Protein AF-A0A6A5V5U2-F1 (afdb_monomer)

Sequence (124 aa):
TTKITTEETFKDAARVELQAEDVSVKGRARQKVAKERFSSSLMRLKTQFTKHMEWGEIRWDLSKSGEVLQAAWRDNQVVLFASTVAEPIQVIMKLRRRSKMSQNNKGIFEKAFGNEPVRLLGIP

Radius of gyration: 22.58 Å; Cα contacts (8 Å, |Δi|>4): 133; chains: 1; bounding box: 45×41×68 Å

Foldseek 3Di:
DDDDDDPPVVVVVVVVVVVVVVVVPPPCPDPPPDPFDPDPVLVCCQPPVVLVAAAQDKDWDAGPVNQKIWIWHDDVGTDIDIDSDDPPPDWDWDKDFDDPVCVVNVVRVCVVQPPHRIDTDTDD

pLDDT: mean 70.05, std 16.77, range [31.47, 89.44]

Secondary structure (DSSP, 8-state):
----S-SSHHHHHHHHHHHHHHHHHTT-TT-----PPPPHHHHHHHHT-TTSSPTT-EEEEE-TTSS-EEEEEESSSEEEEEESS--TT--EEEEEE--GGGGGGHHHHHHHHTT-SEEEEEE-

Solvent-accessible surface area (backbone atoms only — not comparable to full-atom values): 7805 Å² total; per-residue (Å²): 141,85,90,79,90,80,73,69,71,61,56,55,55,51,53,52,55,58,52,60,59,58,61,63,65,75,73,62,86,74,70,77,71,67,87,75,72,76,54,68,67,56,51,43,37,54,73,74,38,55,87,77,54,44,55,66,42,72,48,78,48,70,40,95,84,70,64,36,46,30,36,34,36,26,59,98,52,61,44,80,49,74,40,73,74,82,69,91,80,60,60,51,77,39,83,42,68,66,53,80,75,33,72,84,46,44,70,47,47,31,74,69,37,55,92,46,64,58,41,80,41,68,39,118

Structure (mmCIF, N/CA/C/O backbone):
data_AF-A0A6A5V5U2-F1
#
_entry.id   AF-A0A6A5V5U2-F1
#
loop_
_atom_site.group_PDB
_atom_site.id
_atom_site.type_symbol
_atom_site.label_atom_id
_atom_site.label_alt_id
_atom_site.label_comp_id
_atom_site.label_asym_id
_atom_site.label_entity_id
_atom_site.label_seq_id
_atom_site.pdbx_PDB_ins_code
_atom_site.Cartn_x
_atom_site.Cartn_y
_atom_site.Cartn_z
_atom_site.occupancy
_atom_site.B_iso_or_equiv
_atom_site.auth_seq_id
_atom_site.auth_comp_id
_atom_site.auth_asym_id
_atom_site.auth_atom_id
_atom_site.pdbx_PDB_model_num
ATOM 1 N N . THR A 1 1 ? 21.752 -25.495 50.344 1.00 36.34 1 THR A N 1
ATOM 2 C CA . THR A 1 1 ? 20.692 -26.206 49.604 1.00 36.34 1 THR A CA 1
ATOM 3 C C . THR A 1 1 ? 19.431 -25.383 49.657 1.00 36.34 1 THR A C 1
ATOM 5 O O . THR A 1 1 ? 19.086 -24.879 50.715 1.00 36.34 1 THR A O 1
ATOM 8 N N .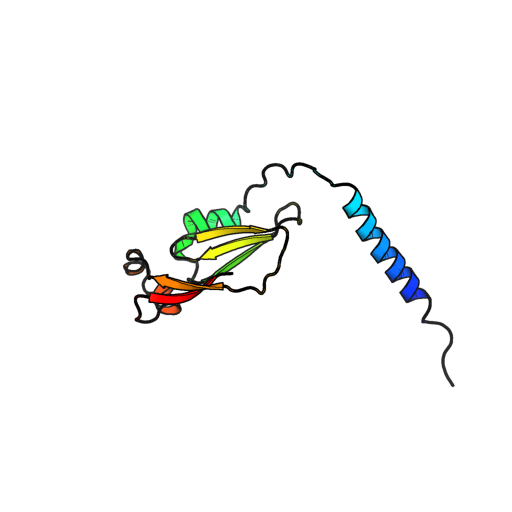 THR A 1 2 ? 18.856 -25.144 48.488 1.00 31.47 2 THR A N 1
ATOM 9 C CA . THR A 1 2 ? 17.961 -24.033 48.147 1.00 31.47 2 THR A CA 1
ATOM 10 C C . THR A 1 2 ? 16.517 -24.527 47.989 1.00 31.47 2 THR A C 1
ATOM 12 O O . THR A 1 2 ? 16.324 -25.700 47.681 1.00 31.47 2 THR A O 1
ATOM 15 N N . LYS A 1 3 ? 15.574 -23.571 48.023 1.00 36.50 3 LYS A N 1
ATOM 16 C CA . LYS A 1 3 ? 14.236 -23.534 47.386 1.00 36.50 3 LYS A CA 1
ATOM 17 C C . LYS A 1 3 ? 13.042 -23.806 48.306 1.00 36.50 3 LYS A C 1
ATOM 19 O O . LYS A 1 3 ? 12.653 -24.943 48.530 1.00 36.50 3 LYS A O 1
ATOM 24 N N . ILE A 1 4 ? 12.412 -22.712 48.735 1.00 40.62 4 ILE A N 1
ATOM 25 C CA . ILE A 1 4 ? 11.021 -22.677 49.185 1.00 40.62 4 ILE A CA 1
ATOM 26 C C . ILE A 1 4 ? 10.277 -21.692 48.269 1.00 40.62 4 ILE A C 1
ATOM 28 O O . ILE A 1 4 ? 10.749 -20.579 48.054 1.00 40.62 4 ILE A O 1
ATOM 32 N N . THR A 1 5 ? 9.143 -22.150 47.739 1.00 49.19 5 THR A N 1
ATOM 33 C CA . THR A 1 5 ? 7.943 -21.367 47.401 1.00 49.19 5 THR A CA 1
ATOM 34 C C . THR A 1 5 ? 8.109 -20.176 46.450 1.00 49.19 5 THR A C 1
ATOM 36 O O . THR A 1 5 ? 8.249 -19.033 46.876 1.00 49.19 5 THR A O 1
ATOM 39 N N . THR A 1 6 ? 8.020 -20.406 45.135 1.00 44.44 6 THR A N 1
ATOM 40 C CA . THR A 1 6 ? 7.780 -19.312 44.160 1.00 44.44 6 THR A CA 1
ATOM 41 C C . THR A 1 6 ? 6.961 -19.734 42.926 1.00 44.44 6 THR A C 1
ATOM 43 O O . THR A 1 6 ? 6.799 -18.943 42.005 1.00 44.44 6 THR A O 1
ATOM 46 N N . GLU A 1 7 ? 6.412 -20.955 42.869 1.00 45.62 7 GLU A N 1
ATOM 47 C CA . GLU A 1 7 ? 5.751 -21.452 41.642 1.00 45.62 7 GLU A CA 1
ATOM 48 C C . GLU A 1 7 ? 4.215 -21.372 41.630 1.00 45.62 7 GLU A C 1
ATOM 50 O O . GLU A 1 7 ? 3.627 -21.445 40.552 1.00 45.62 7 GLU A O 1
ATOM 55 N N . GLU A 1 8 ? 3.536 -21.181 42.767 1.00 45.53 8 GLU A N 1
ATOM 56 C CA . GLU A 1 8 ? 2.060 -21.186 42.777 1.00 45.53 8 GLU A CA 1
ATOM 57 C C . GLU A 1 8 ? 1.436 -19.838 42.382 1.00 45.53 8 GLU A C 1
ATOM 59 O O . GLU A 1 8 ? 0.403 -19.810 41.717 1.00 45.53 8 GLU A O 1
ATOM 64 N N . THR A 1 9 ? 2.101 -18.713 42.656 1.00 44.50 9 THR A N 1
ATOM 65 C CA . THR A 1 9 ? 1.531 -17.376 42.406 1.00 44.50 9 THR A CA 1
ATOM 66 C C . THR A 1 9 ? 1.383 -17.039 40.915 1.00 44.50 9 THR A C 1
ATOM 68 O O . THR A 1 9 ? 0.497 -16.275 40.536 1.00 44.50 9 THR A O 1
ATOM 71 N N . PHE A 1 10 ? 2.212 -17.620 40.040 1.00 41.38 10 PHE A N 1
ATOM 72 C CA . PHE A 1 10 ? 2.181 -17.314 38.602 1.00 41.38 10 PHE A CA 1
ATOM 73 C C . PHE A 1 10 ? 1.061 -18.033 37.840 1.00 41.38 10 PHE A C 1
ATOM 75 O O . PHE A 1 10 ? 0.605 -17.530 36.814 1.00 41.38 10 PHE A O 1
ATOM 82 N N . LYS A 1 11 ? 0.589 -19.189 38.325 1.00 48.41 11 LYS A N 1
ATOM 83 C CA . LYS A 1 11 ? -0.488 -19.932 37.650 1.00 48.41 11 LYS A CA 1
ATOM 84 C C . LYS A 1 11 ? -1.858 -19.311 37.901 1.00 48.41 11 LYS A C 1
ATOM 86 O O . LYS A 1 11 ? -2.676 -19.276 36.984 1.00 48.41 11 LYS A O 1
ATOM 91 N N . ASP A 1 12 ? -2.080 -18.767 39.092 1.00 46.22 12 ASP A N 1
ATOM 92 C CA . ASP A 1 12 ? -3.355 -18.133 39.428 1.00 46.22 12 ASP A CA 1
ATOM 93 C C . ASP A 1 12 ? -3.505 -16.749 38.789 1.00 46.22 12 ASP A C 1
ATOM 95 O O . ASP A 1 12 ? -4.582 -16.434 38.286 1.00 46.22 12 ASP A O 1
ATOM 99 N N . ALA A 1 13 ? -2.426 -15.963 38.681 1.00 46.50 13 ALA A N 1
ATOM 100 C CA . ALA A 1 13 ? -2.455 -14.688 37.957 1.00 46.50 13 ALA A CA 1
ATOM 101 C C . ALA A 1 13 ? -2.768 -14.880 36.459 1.00 46.50 13 ALA A C 1
ATOM 103 O O . ALA A 1 13 ? -3.627 -14.191 35.912 1.00 46.50 13 ALA A O 1
ATOM 104 N N . ALA A 1 14 ? -2.155 -15.884 35.819 1.00 46.69 14 ALA A N 1
ATOM 105 C CA . ALA A 1 14 ? -2.424 -16.210 34.418 1.00 46.69 14 ALA A CA 1
ATOM 106 C C . ALA A 1 14 ? -3.852 -16.740 34.197 1.00 46.69 14 ALA A C 1
ATOM 108 O O . ALA A 1 14 ? -4.466 -16.471 33.164 1.00 46.69 14 ALA A O 1
ATOM 109 N N . ARG A 1 15 ? -4.417 -17.470 35.170 1.00 38.81 15 ARG A N 1
ATOM 110 C CA . ARG A 1 15 ? -5.803 -17.955 35.098 1.00 38.81 15 ARG A CA 1
ATOM 111 C C . ARG A 1 15 ? -6.822 -16.825 35.268 1.00 38.81 15 ARG A C 1
ATOM 113 O O . ARG A 1 15 ? -7.876 -16.882 34.638 1.00 38.81 15 ARG A O 1
ATOM 120 N N . VAL A 1 16 ? -6.511 -15.810 36.075 1.00 50.44 16 VAL A N 1
ATOM 121 C CA . VAL A 1 16 ? -7.360 -14.621 36.255 1.00 50.44 16 VAL A CA 1
ATOM 122 C C . VAL A 1 16 ? -7.306 -13.701 35.029 1.00 50.44 16 VAL A C 1
ATOM 124 O O . VAL A 1 16 ? -8.360 -13.248 34.588 1.00 50.44 16 VAL A O 1
ATOM 127 N N . GLU A 1 17 ? -6.136 -13.487 34.415 1.00 45.25 17 GLU A N 1
ATOM 128 C CA . GLU A 1 17 ? -6.037 -12.691 33.177 1.00 45.25 17 GLU A CA 1
ATOM 129 C C . GLU A 1 17 ? -6.714 -13.375 31.980 1.00 45.25 17 GLU A C 1
ATOM 131 O O . GLU A 1 17 ? -7.452 -12.723 31.242 1.00 45.25 17 GLU A O 1
ATOM 136 N N . LEU A 1 18 ? -6.569 -14.698 31.830 1.00 46.03 18 LEU A N 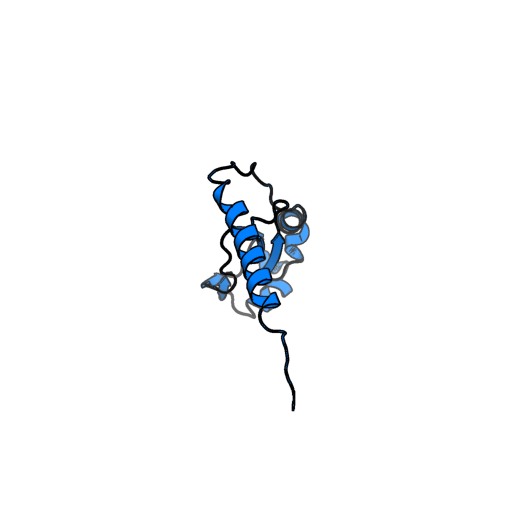1
ATOM 137 C CA . LEU A 1 18 ? -7.249 -15.439 30.760 1.00 46.03 18 LEU A CA 1
ATOM 138 C C . LEU A 1 18 ? -8.778 -15.450 30.919 1.00 46.03 18 LEU A C 1
ATOM 140 O O . LEU A 1 18 ? -9.492 -15.466 29.922 1.00 46.03 18 LEU A O 1
ATOM 144 N N . GLN A 1 19 ? -9.308 -15.407 32.147 1.00 40.47 19 GLN A N 1
ATOM 145 C CA . GLN A 1 19 ? -10.759 -15.334 32.365 1.00 40.47 19 GLN A CA 1
ATOM 146 C C . GLN A 1 19 ? -11.330 -13.913 32.251 1.00 40.47 19 GLN A C 1
ATOM 148 O O . GLN A 1 19 ? -12.518 -13.774 31.958 1.00 40.47 19 GLN A O 1
ATOM 153 N N . ALA A 1 20 ? -10.527 -12.862 32.437 1.00 45.91 20 ALA A N 1
ATOM 154 C CA . ALA A 1 20 ? -10.983 -11.481 32.272 1.00 45.91 20 ALA A CA 1
ATOM 155 C C . ALA A 1 20 ? -11.175 -11.092 30.791 1.00 45.91 20 ALA A C 1
ATOM 157 O O . ALA A 1 20 ? -12.135 -10.393 30.461 1.00 45.91 20 ALA A O 1
ATOM 158 N N . GLU A 1 21 ? -10.324 -11.593 29.891 1.00 47.53 21 GLU A N 1
ATOM 159 C CA . GLU A 1 21 ? -10.439 -11.370 28.439 1.00 47.53 21 GLU A CA 1
ATOM 160 C C . GLU A 1 21 ? -11.629 -12.139 27.824 1.00 47.53 21 GLU A C 1
ATOM 162 O O . GLU A 1 21 ? -12.384 -11.589 27.019 1.00 47.53 21 GLU A O 1
ATOM 167 N N . ASP A 1 22 ? -11.880 -13.379 28.262 1.00 38.53 22 ASP A N 1
ATOM 168 C CA . ASP A 1 22 ? -12.908 -14.256 27.672 1.00 38.53 22 ASP A CA 1
ATOM 169 C C . ASP A 1 22 ? -14.360 -13.854 28.015 1.00 38.53 22 ASP A C 1
ATOM 171 O O . ASP A 1 22 ? -15.307 -14.170 27.284 1.00 38.53 22 ASP A O 1
ATOM 175 N N . VAL A 1 23 ? -14.578 -13.128 29.119 1.00 40.53 23 VAL A N 1
ATOM 176 C CA . VAL A 1 23 ? -15.922 -12.647 29.502 1.00 40.53 23 VAL A CA 1
ATOM 177 C C . VAL A 1 23 ? -16.315 -11.391 28.715 1.00 40.53 23 VAL A C 1
ATOM 179 O O . VAL A 1 23 ? -17.503 -11.173 28.467 1.00 40.53 23 VAL A O 1
ATOM 182 N N . SER A 1 24 ? -15.346 -10.606 28.231 1.00 47.19 24 SER A N 1
ATOM 183 C CA . SER A 1 24 ? -15.613 -9.415 27.409 1.00 47.19 24 SER A CA 1
ATOM 184 C C . SER A 1 24 ? -16.177 -9.773 26.025 1.00 47.19 24 SER A C 1
ATOM 186 O O . SER A 1 24 ? -17.043 -9.078 25.485 1.00 47.19 24 SER A O 1
ATOM 188 N N . VAL A 1 25 ? -15.757 -10.912 25.463 1.00 45.69 25 VAL A N 1
ATOM 189 C CA . VAL A 1 25 ? -16.094 -11.302 24.083 1.00 45.69 25 VAL A CA 1
ATOM 190 C C . VAL A 1 25 ? -17.492 -11.930 23.969 1.00 45.69 25 VAL A C 1
ATOM 192 O O . VAL A 1 25 ? -18.134 -11.843 22.920 1.00 45.69 25 VAL A O 1
ATOM 195 N N . LYS A 1 26 ? -18.041 -12.502 25.050 1.00 41.97 26 LYS A N 1
ATOM 196 C CA . LYS A 1 26 ? -19.329 -13.228 25.008 1.00 41.97 26 LYS A CA 1
ATOM 197 C C . LYS A 1 26 ? -20.582 -12.346 24.916 1.00 41.97 26 LYS A C 1
ATOM 199 O O . LYS A 1 26 ? -21.666 -12.873 24.679 1.00 41.97 26 LYS A O 1
ATOM 204 N N . GLY A 1 27 ? -20.458 -11.023 25.050 1.00 42.81 27 GLY A N 1
ATOM 205 C CA . GLY A 1 27 ? -21.600 -10.096 25.083 1.00 42.81 27 GLY A CA 1
ATOM 206 C C . GLY A 1 27 ? -21.840 -9.246 23.829 1.00 42.81 27 GLY A C 1
ATOM 207 O O . GLY A 1 27 ? -22.857 -8.559 23.765 1.00 42.81 27 GLY A O 1
ATOM 208 N N . ARG A 1 28 ? -20.951 -9.248 22.826 1.00 52.53 28 ARG A N 1
ATOM 209 C CA . ARG A 1 28 ? -21.062 -8.343 21.657 1.00 52.53 28 ARG A CA 1
ATOM 210 C C . ARG A 1 28 ? -21.464 -9.045 20.368 1.00 52.53 28 ARG A C 1
ATOM 212 O O . ARG A 1 28 ? -21.092 -8.635 19.270 1.00 52.53 28 ARG A O 1
ATOM 219 N N . ALA A 1 29 ? -22.296 -10.075 20.477 1.00 50.44 29 ALA A N 1
ATOM 220 C CA . ALA A 1 29 ? -23.012 -10.587 19.321 1.00 50.44 29 ALA A CA 1
ATOM 221 C C . ALA A 1 29 ? -23.945 -9.482 18.780 1.00 50.44 29 ALA A C 1
ATOM 223 O O . ALA A 1 29 ? -25.076 -9.323 19.226 1.00 50.44 29 ALA A O 1
ATOM 224 N N . ARG A 1 30 ? -23.455 -8.745 17.771 1.00 56.53 30 ARG A N 1
ATOM 225 C CA . ARG A 1 30 ? -24.197 -7.812 16.901 1.00 56.53 30 ARG A CA 1
ATOM 226 C C . ARG A 1 30 ? -24.494 -6.418 17.462 1.00 56.53 30 ARG A C 1
ATOM 228 O O . ARG A 1 30 ? -25.552 -5.858 17.169 1.00 56.53 30 ARG A O 1
ATOM 235 N N . GLN A 1 31 ? -23.539 -5.773 18.132 1.00 50.72 31 GLN A N 1
ATOM 236 C CA . GLN A 1 31 ? -23.533 -4.309 18.048 1.00 50.72 31 GLN A CA 1
ATOM 237 C C . GLN A 1 31 ? -23.207 -3.945 16.597 1.00 50.72 31 GLN A C 1
ATOM 239 O O . GLN A 1 31 ? -22.131 -4.266 16.097 1.00 50.72 31 GLN A O 1
ATOM 244 N N . LYS A 1 32 ? -24.161 -3.332 15.880 1.00 49.31 32 LYS A N 1
ATOM 245 C CA . LYS A 1 32 ? -23.858 -2.665 14.609 1.00 49.31 32 LYS A CA 1
ATOM 246 C C . LYS A 1 32 ? -22.780 -1.640 14.929 1.00 49.31 32 LYS A C 1
ATOM 248 O O . LYS A 1 32 ? -23.104 -0.587 15.474 1.00 49.31 32 LYS A O 1
ATOM 253 N N . VAL A 1 33 ? -21.526 -1.958 14.612 1.00 55.69 33 VAL A N 1
ATOM 254 C CA . VAL A 1 33 ? -20.444 -0.980 14.639 1.00 55.69 33 VAL A CA 1
ATOM 255 C C . VAL A 1 33 ? -20.935 0.152 13.748 1.00 55.69 33 VAL A C 1
ATOM 257 O O . VAL A 1 33 ? -21.212 -0.055 12.560 1.00 55.69 33 VAL A O 1
ATOM 260 N N . ALA A 1 34 ? -21.215 1.307 14.359 1.00 57.59 34 ALA A N 1
ATOM 261 C CA . ALA A 1 34 ? -21.674 2.479 13.632 1.00 57.59 34 ALA A CA 1
ATOM 262 C C . ALA A 1 34 ? -20.717 2.669 12.462 1.00 57.59 34 ALA A C 1
ATOM 264 O O . ALA A 1 34 ? -19.519 2.571 12.690 1.00 57.59 34 ALA A O 1
ATOM 265 N N . LYS A 1 35 ? -21.246 2.858 11.244 1.00 62.22 35 LYS A N 1
ATOM 266 C CA . LYS A 1 35 ? -20.493 2.828 9.979 1.00 62.22 35 LYS A CA 1
ATOM 267 C C . LYS A 1 35 ? -19.174 3.590 10.132 1.00 62.22 35 LYS A C 1
ATOM 269 O O . LYS A 1 35 ? -19.148 4.816 10.002 1.00 62.22 35 LYS A O 1
ATOM 274 N N . GLU A 1 36 ? -18.115 2.864 10.487 1.00 68.12 36 GLU A N 1
ATOM 275 C CA . GLU A 1 36 ? -16.908 3.497 10.993 1.00 68.12 36 GLU A CA 1
ATOM 276 C C . GLU A 1 36 ? -16.190 4.042 9.770 1.00 68.12 36 GLU A C 1
ATOM 278 O O . GLU A 1 36 ? -15.944 3.333 8.790 1.00 68.12 36 GLU A O 1
ATOM 283 N N . ARG A 1 37 ? -15.973 5.356 9.754 1.00 78.25 37 ARG A N 1
ATOM 284 C CA . ARG A 1 37 ? -15.245 5.972 8.652 1.00 78.25 37 ARG A CA 1
ATOM 285 C C . ARG A 1 37 ? -13.788 5.538 8.758 1.00 78.25 37 ARG A C 1
ATOM 287 O O . ARG A 1 37 ? -13.252 5.444 9.860 1.00 78.25 37 ARG A O 1
ATOM 294 N N . PHE A 1 38 ? -13.156 5.329 7.605 1.00 82.38 38 PHE A N 1
ATOM 295 C CA . PHE A 1 38 ? -11.709 5.158 7.546 1.00 82.38 38 PHE A CA 1
ATOM 296 C C . PHE A 1 38 ? -11.005 6.304 8.265 1.00 82.38 38 PHE A C 1
ATOM 298 O O . PHE A 1 38 ? -11.506 7.438 8.288 1.00 82.38 38 PHE A O 1
ATOM 305 N N . SER A 1 39 ? -9.836 6.007 8.823 1.00 83.94 39 SER A N 1
ATOM 306 C CA . SER A 1 39 ? -9.040 7.008 9.505 1.00 83.94 39 SER A CA 1
ATOM 307 C C . SER A 1 39 ? -8.776 8.203 8.585 1.00 83.94 39 SER A C 1
ATOM 309 O O . SER A 1 39 ? -8.592 8.080 7.366 1.00 83.94 39 SER A O 1
ATOM 311 N N . SER A 1 40 ? -8.797 9.401 9.167 1.00 84.75 40 SER A N 1
ATOM 312 C CA . SER A 1 40 ? -8.578 10.639 8.416 1.00 84.75 40 SER A CA 1
ATOM 313 C C . SER A 1 40 ? -7.198 10.650 7.754 1.00 84.75 40 SER A C 1
ATOM 315 O O . SER A 1 40 ? -7.057 11.167 6.646 1.00 84.75 40 SER A O 1
ATOM 317 N N . SER A 1 41 ? -6.204 10.026 8.387 1.00 85.69 41 SER A N 1
ATOM 318 C CA . SER A 1 41 ? -4.853 9.835 7.859 1.00 85.69 41 SER A CA 1
ATOM 319 C C . SER A 1 41 ? -4.850 9.007 6.573 1.00 85.69 41 SER A C 1
ATOM 321 O O . SER A 1 41 ? -4.331 9.465 5.552 1.00 85.69 41 SER A O 1
ATOM 323 N N . LEU A 1 42 ? -5.499 7.836 6.572 1.00 86.00 42 LEU A N 1
ATOM 324 C CA . LEU A 1 42 ? -5.597 6.973 5.389 1.00 86.00 42 LEU A CA 1
ATOM 325 C C . LEU A 1 42 ? -6.428 7.630 4.274 1.00 86.00 42 LEU A C 1
ATOM 327 O O . LEU A 1 42 ? -6.086 7.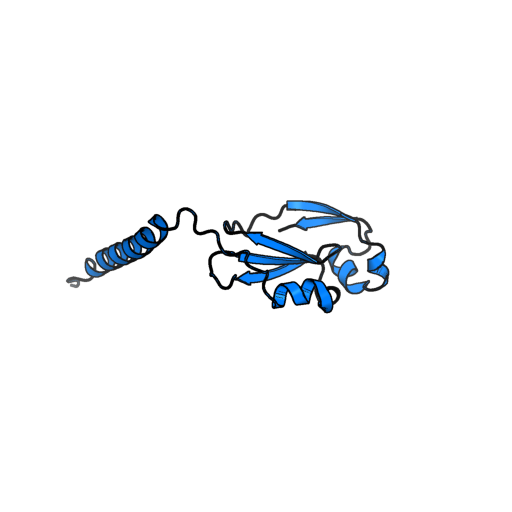561 3.091 1.00 86.00 42 LEU A O 1
ATOM 331 N N . MET A 1 43 ? -7.479 8.362 4.643 1.00 87.69 43 MET A N 1
ATOM 332 C CA . MET A 1 43 ? -8.281 9.133 3.691 1.00 87.69 43 MET A CA 1
ATOM 333 C C . MET A 1 43 ? -7.486 10.267 3.030 1.00 87.69 43 MET A C 1
ATOM 335 O O . MET A 1 43 ? -7.611 10.481 1.820 1.00 87.69 43 MET A O 1
ATOM 339 N N . ARG A 1 44 ? -6.636 10.977 3.781 1.00 87.56 44 ARG A N 1
ATOM 340 C CA . ARG A 1 44 ? -5.727 12.001 3.234 1.00 87.56 44 ARG A CA 1
ATOM 341 C C . ARG A 1 44 ? -4.697 11.396 2.285 1.00 87.56 44 ARG A C 1
ATOM 343 O O . ARG A 1 44 ? -4.415 11.999 1.250 1.00 87.56 44 ARG A O 1
ATOM 350 N N . LEU A 1 45 ? -4.190 10.197 2.579 1.00 85.31 45 LEU A N 1
ATOM 351 C CA . LEU A 1 45 ? -3.289 9.477 1.672 1.00 85.31 45 LEU A CA 1
ATOM 352 C C . LEU A 1 45 ? -3.944 9.209 0.318 1.00 85.31 45 LEU A C 1
ATOM 354 O O . LEU A 1 45 ? -3.344 9.504 -0.710 1.00 85.31 45 LEU A O 1
ATOM 358 N N . LYS A 1 46 ? -5.198 8.747 0.307 1.00 83.88 46 LYS A N 1
ATOM 359 C CA . LYS A 1 46 ? -5.938 8.483 -0.936 1.00 83.88 46 LYS A CA 1
ATOM 360 C C . LYS A 1 46 ? -6.286 9.746 -1.732 1.00 83.88 46 LYS A C 1
ATOM 362 O O . LYS A 1 46 ? -6.338 9.706 -2.960 1.00 83.88 46 LYS A O 1
ATOM 367 N N . THR A 1 47 ? -6.579 10.848 -1.048 1.00 84.38 47 THR A N 1
ATOM 368 C CA . THR A 1 47 ? -7.130 12.060 -1.680 1.00 84.38 47 THR A CA 1
ATOM 369 C C . THR A 1 47 ? -6.064 13.067 -2.092 1.00 84.38 47 THR A C 1
ATOM 371 O O . THR A 1 47 ? -6.139 13.616 -3.186 1.00 84.38 47 THR A O 1
ATOM 374 N N . GLN A 1 48 ? -5.071 13.305 -1.237 1.00 82.69 48 GLN A N 1
ATOM 375 C CA . GLN A 1 48 ? -4.119 14.410 -1.385 1.00 82.69 48 GLN A CA 1
ATOM 376 C C . GLN A 1 48 ? -2.687 13.913 -1.584 1.00 82.69 48 GLN A C 1
ATOM 378 O O . GLN A 1 48 ? -1.945 14.480 -2.382 1.00 82.69 48 GLN A O 1
ATOM 383 N N . PHE A 1 49 ? -2.304 12.824 -0.910 1.00 79.19 49 PHE A N 1
ATOM 384 C CA . PHE A 1 49 ? -0.909 12.375 -0.856 1.00 79.19 49 PHE A CA 1
ATOM 385 C C . PHE A 1 49 ? -0.617 11.109 -1.670 1.00 79.19 49 PHE A C 1
ATOM 387 O O . PHE A 1 49 ? 0.414 10.472 -1.481 1.00 79.19 49 PHE A O 1
ATOM 394 N N . THR A 1 50 ? -1.458 10.785 -2.654 1.00 75.88 50 THR A N 1
ATOM 395 C CA . THR A 1 50 ? -1.285 9.625 -3.550 1.00 75.88 50 THR A CA 1
ATOM 396 C C . THR A 1 50 ? 0.070 9.605 -4.275 1.00 75.88 50 THR A C 1
ATOM 398 O O . THR A 1 50 ? 0.563 8.543 -4.655 1.00 75.88 50 THR A O 1
ATOM 401 N N . LYS A 1 51 ? 0.689 10.775 -4.484 1.00 76.81 51 LYS A N 1
ATOM 402 C CA . LYS A 1 51 ? 2.019 10.910 -5.102 1.00 76.81 51 LYS A CA 1
ATOM 403 C C . LYS A 1 51 ? 3.183 10.675 -4.132 1.00 76.81 51 LYS A C 1
ATOM 405 O O . LYS A 1 51 ? 4.301 10.534 -4.595 1.00 76.81 51 LYS A O 1
ATOM 410 N N . HIS A 1 52 ? 2.939 10.649 -2.824 1.00 77.88 52 HIS A N 1
ATOM 411 C CA . HIS A 1 52 ? 3.978 10.468 -1.802 1.00 77.88 52 HIS A CA 1
ATOM 412 C C . HIS A 1 52 ? 4.087 9.029 -1.300 1.00 77.88 52 HIS A C 1
ATOM 414 O O . HIS A 1 52 ? 4.910 8.753 -0.437 1.00 77.88 52 HIS A O 1
ATOM 420 N N . MET A 1 53 ? 3.241 8.137 -1.813 1.00 81.69 53 MET A N 1
ATOM 421 C CA . MET A 1 53 ? 3.237 6.730 -1.447 1.00 81.69 53 MET A CA 1
ATOM 422 C C . MET A 1 53 ? 3.893 5.922 -2.562 1.00 81.69 53 MET A C 1
ATOM 424 O O . MET A 1 53 ? 3.491 6.038 -3.731 1.00 81.69 53 MET A O 1
ATOM 428 N N . GLU A 1 54 ? 4.904 5.135 -2.206 1.00 82.19 54 GLU A N 1
ATOM 429 C CA . GLU A 1 54 ? 5.597 4.269 -3.151 1.00 82.19 54 GLU A CA 1
ATOM 430 C C . GLU A 1 54 ? 4.712 3.101 -3.573 1.00 82.19 54 GLU A C 1
ATOM 432 O O . GLU A 1 54 ? 3.838 2.667 -2.828 1.00 82.19 54 GLU A O 1
ATOM 437 N N . TRP A 1 55 ? 4.918 2.574 -4.781 1.00 82.50 55 TRP A N 1
ATOM 438 C CA . TRP A 1 55 ? 4.189 1.384 -5.207 1.00 82.50 55 TRP A CA 1
ATOM 439 C C . TRP A 1 55 ? 4.471 0.209 -4.267 1.00 82.50 55 TRP A C 1
ATOM 441 O O . TRP A 1 55 ? 5.627 -0.090 -3.978 1.00 82.50 55 TRP A O 1
ATOM 451 N N . GLY A 1 56 ? 3.421 -0.497 -3.850 1.00 79.56 56 GLY A N 1
ATOM 452 C CA . GLY A 1 56 ? 3.544 -1.622 -2.928 1.00 79.56 56 GLY A CA 1
ATOM 453 C C . GLY A 1 56 ? 3.700 -1.208 -1.466 1.00 79.56 56 GLY A C 1
ATOM 454 O O . GLY A 1 56 ? 3.626 -2.075 -0.604 1.00 79.56 56 GLY A O 1
ATOM 455 N N . GLU A 1 57 ? 3.865 0.086 -1.166 1.00 85.00 57 GLU A N 1
ATOM 456 C CA . GLU A 1 57 ? 3.873 0.577 0.209 1.00 85.00 57 GLU A CA 1
ATOM 457 C C . GLU A 1 57 ? 2.500 0.337 0.841 1.00 85.00 57 GLU A C 1
ATOM 459 O O . GLU A 1 57 ? 1.455 0.506 0.198 1.00 85.00 57 GLU A O 1
ATOM 464 N N . ILE A 1 58 ? 2.519 -0.062 2.110 1.00 86.38 58 ILE A N 1
ATOM 465 C CA . ILE A 1 58 ? 1.332 -0.298 2.921 1.00 86.38 58 ILE A CA 1
ATOM 466 C C . ILE A 1 58 ? 1.471 0.552 4.170 1.00 86.38 58 ILE A C 1
ATOM 468 O O . ILE A 1 58 ? 2.500 0.515 4.845 1.00 86.38 58 ILE A O 1
ATOM 472 N N . ARG A 1 59 ? 0.431 1.316 4.485 1.00 86.88 59 ARG A N 1
ATOM 473 C CA . ARG A 1 59 ? 0.329 2.041 5.746 1.00 86.88 59 ARG A CA 1
ATOM 474 C C . ARG A 1 59 ? -0.840 1.515 6.534 1.00 86.88 59 ARG A C 1
ATOM 476 O O . ARG A 1 59 ? -1.958 1.494 6.029 1.00 86.88 59 ARG A O 1
ATOM 483 N N . TRP A 1 60 ? -0.553 1.123 7.760 1.00 86.12 60 TRP A N 1
ATOM 484 C CA . TRP A 1 60 ? -1.531 0.601 8.692 1.00 86.12 60 TRP A CA 1
ATOM 485 C C . TRP A 1 60 ? -2.023 1.710 9.610 1.00 86.12 60 TRP A C 1
ATOM 487 O O . TRP A 1 60 ? -1.283 2.636 9.940 1.00 86.12 60 TRP A O 1
ATOM 497 N N . ASP A 1 61 ? -3.279 1.604 10.008 1.00 88.00 61 ASP A N 1
ATOM 498 C CA . ASP A 1 61 ? -3.878 2.407 11.059 1.00 88.00 61 ASP A CA 1
ATOM 499 C C . ASP A 1 61 ? -4.897 1.547 11.803 1.00 88.00 61 ASP A C 1
ATOM 501 O O . A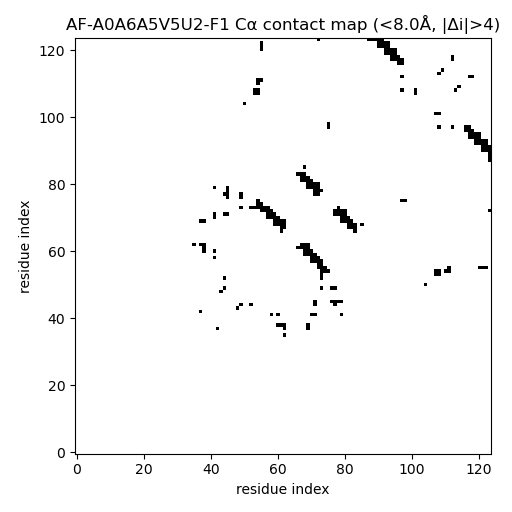SP A 1 61 ? -5.520 0.657 11.217 1.00 88.00 61 ASP A O 1
ATOM 505 N N . LEU A 1 62 ? -5.076 1.801 13.090 1.00 86.50 62 LEU A N 1
ATOM 506 C CA . LEU A 1 62 ? -6.084 1.104 13.874 1.00 86.50 62 LEU A CA 1
ATOM 507 C C . LEU A 1 62 ? -7.337 1.976 13.948 1.00 86.50 62 LEU A C 1
ATOM 509 O O . LEU A 1 62 ? -7.271 3.194 14.123 1.00 86.50 62 LEU A O 1
ATOM 513 N N . SER A 1 63 ? -8.500 1.353 13.784 1.00 83.19 63 SER A N 1
ATOM 514 C CA . SER A 1 63 ? -9.784 2.016 14.027 1.00 83.19 63 SER A CA 1
ATOM 515 C C . SER A 1 63 ? -9.858 2.611 15.434 1.00 83.19 63 SER A C 1
ATOM 517 O O . SER A 1 63 ? -9.173 2.166 16.355 1.00 83.19 63 SER A O 1
ATOM 519 N N . LYS A 1 64 ? -10.732 3.606 15.628 1.00 80.06 64 LYS A N 1
ATOM 520 C CA . LYS A 1 64 ? -10.905 4.231 16.950 1.00 80.06 64 LYS A CA 1
ATOM 521 C C . LYS A 1 64 ? -11.451 3.239 17.971 1.00 80.06 64 LYS A C 1
ATOM 523 O O . LYS A 1 64 ? -11.199 3.392 19.160 1.00 80.06 64 LYS A O 1
ATOM 528 N N . SER A 1 65 ? -12.213 2.260 17.491 1.00 77.44 65 SER A N 1
ATOM 529 C CA . SER A 1 65 ? -12.731 1.143 18.273 1.00 77.44 65 SER A CA 1
ATOM 530 C C . SER A 1 65 ? -11.650 0.138 18.686 1.00 77.44 65 SER A C 1
ATOM 532 O O . SER A 1 65 ? -11.872 -0.613 19.628 1.00 77.44 65 SER A O 1
ATOM 534 N N . GLY A 1 66 ? -10.491 0.115 18.019 1.00 78.00 66 GLY A N 1
ATOM 535 C CA . GLY A 1 66 ? -9.438 -0.876 18.259 1.00 78.00 66 GLY A CA 1
ATOM 536 C C . GLY A 1 66 ? -9.735 -2.264 17.678 1.00 78.00 66 GLY A C 1
ATOM 537 O O . GLY A 1 66 ? -8.869 -3.130 17.712 1.00 78.00 66 GLY A O 1
ATOM 538 N N . GLU A 1 67 ? -10.930 -2.477 17.121 1.00 80.12 67 GLU A N 1
ATOM 539 C CA . GLU A 1 67 ? -11.416 -3.788 16.663 1.00 80.12 67 GLU A CA 1
ATOM 540 C C . GLU A 1 67 ? -11.089 -4.056 15.181 1.00 80.12 67 GLU A C 1
ATOM 542 O O . GLU A 1 67 ? -11.012 -5.201 14.741 1.00 80.12 67 GLU A O 1
ATOM 547 N N . VAL A 1 68 ? -10.904 -2.996 14.389 1.00 82.44 68 VAL A N 1
ATOM 548 C CA . VAL A 1 68 ? -10.658 -3.072 12.941 1.00 82.44 68 VAL A CA 1
ATOM 549 C C . VAL A 1 68 ? -9.266 -2.548 12.608 1.00 82.44 68 VAL A C 1
ATOM 551 O O . VAL A 1 68 ? -8.962 -1.377 12.867 1.00 82.44 68 VAL A O 1
ATOM 554 N N . LEU A 1 69 ? -8.454 -3.381 11.958 1.00 86.12 69 LEU A N 1
ATOM 555 C CA . LEU A 1 69 ? -7.200 -2.981 11.332 1.00 86.12 69 LEU A CA 1
ATOM 556 C C . LEU A 1 69 ? -7.496 -2.379 9.956 1.00 86.12 69 LEU A C 1
ATOM 558 O O . LEU A 1 69 ? -8.145 -3.000 9.113 1.00 86.12 69 LEU A O 1
ATOM 562 N N . GLN A 1 70 ? -7.029 -1.158 9.725 1.00 89.19 70 GLN A N 1
ATOM 563 C CA . GLN A 1 70 ? -7.202 -0.436 8.471 1.00 89.19 70 GLN A CA 1
ATOM 564 C C . GLN A 1 70 ? -5.858 -0.304 7.758 1.00 89.19 70 GLN A C 1
ATOM 566 O O . GLN A 1 70 ? -4.819 -0.112 8.384 1.00 89.19 70 GLN A O 1
ATOM 571 N N . ALA A 1 71 ? -5.873 -0.386 6.433 1.00 88.38 71 ALA A N 1
ATOM 572 C CA . ALA A 1 71 ? -4.682 -0.292 5.608 1.00 88.38 71 ALA A CA 1
ATOM 573 C C . ALA A 1 71 ? -4.930 0.604 4.400 1.00 88.38 71 ALA A C 1
ATOM 575 O O . ALA A 1 71 ? -5.988 0.543 3.773 1.00 88.38 71 ALA A O 1
ATOM 576 N N . ALA A 1 72 ? -3.931 1.392 4.030 1.00 89.44 72 ALA A N 1
ATOM 577 C CA . ALA A 1 72 ? -3.821 1.998 2.715 1.00 89.44 72 ALA A CA 1
ATOM 578 C C . ALA A 1 72 ? -2.692 1.302 1.968 1.00 89.44 72 ALA A C 1
ATOM 580 O O . ALA A 1 72 ? -1.574 1.244 2.470 1.00 89.44 72 ALA A O 1
ATOM 581 N N . TRP A 1 73 ? -2.972 0.811 0.766 1.00 87.88 73 TRP A N 1
ATOM 582 C CA . TRP A 1 73 ? -1.991 0.175 -0.105 1.00 87.88 73 TRP A CA 1
ATOM 583 C C . TRP A 1 73 ? -1.920 0.898 -1.444 1.00 87.88 73 TRP A C 1
ATOM 585 O O . TRP A 1 73 ? -2.943 1.280 -2.028 1.00 87.88 73 TRP A O 1
ATOM 595 N N . ARG A 1 74 ? -0.701 1.086 -1.945 1.00 85.81 74 ARG A N 1
ATOM 596 C CA . ARG A 1 74 ? -0.462 1.733 -3.230 1.00 85.81 74 ARG A CA 1
ATOM 597 C C . ARG A 1 74 ? -0.356 0.720 -4.365 1.00 85.81 74 ARG A C 1
ATOM 599 O O . ARG A 1 74 ? 0.682 0.101 -4.580 1.00 85.81 74 ARG A O 1
ATOM 606 N N . ASP A 1 75 ? -1.412 0.667 -5.159 1.00 82.88 75 ASP A N 1
ATOM 607 C CA . ASP A 1 75 ? -1.429 0.093 -6.505 1.00 82.88 75 ASP A CA 1
ATOM 608 C C . ASP A 1 75 ? -1.357 1.251 -7.528 1.00 82.88 75 ASP A C 1
ATOM 610 O O . ASP A 1 75 ? -0.904 2.364 -7.225 1.00 82.88 75 ASP A O 1
ATOM 614 N N . ASN A 1 76 ? -1.907 1.060 -8.731 1.00 79.00 76 ASN A N 1
ATOM 615 C CA . ASN A 1 76 ? -2.183 2.149 -9.678 1.00 79.00 76 ASN A CA 1
ATOM 616 C C . ASN A 1 76 ? -2.935 3.322 -9.014 1.00 79.00 76 ASN A C 1
ATOM 618 O O . ASN A 1 76 ? -2.691 4.491 -9.329 1.00 79.00 76 ASN A O 1
ATOM 622 N N . GLN A 1 77 ? -3.795 3.018 -8.043 1.00 82.56 77 GLN A N 1
ATOM 623 C CA . GLN A 1 77 ? -4.457 3.961 -7.141 1.00 82.56 77 GLN A CA 1
ATOM 624 C C . GLN A 1 77 ? -4.176 3.564 -5.685 1.00 82.56 77 GLN A C 1
ATOM 626 O O . GLN A 1 77 ? -3.725 2.453 -5.425 1.00 82.56 77 GLN A O 1
ATOM 631 N N . VAL A 1 78 ? -4.418 4.469 -4.736 1.00 85.81 78 VAL A N 1
ATOM 632 C CA . VAL A 1 78 ? -4.404 4.109 -3.310 1.00 85.81 78 VAL A CA 1
ATOM 633 C C . VAL A 1 78 ? -5.716 3.398 -2.985 1.00 85.81 78 VAL A C 1
ATOM 635 O O . VAL A 1 78 ? -6.801 3.974 -3.131 1.00 85.81 78 VAL A O 1
ATOM 638 N N . VAL A 1 79 ? -5.612 2.143 -2.562 1.00 87.00 79 VAL A N 1
ATOM 639 C CA . VAL A 1 79 ? -6.733 1.301 -2.140 1.00 87.00 79 VAL A CA 1
ATOM 640 C C . VAL A 1 79 ? -6.765 1.263 -0.617 1.00 87.00 79 VAL A C 1
ATOM 642 O O . VAL A 1 79 ? -5.716 1.217 0.019 1.00 87.00 79 VAL A O 1
ATOM 645 N N . LEU A 1 80 ? -7.965 1.326 -0.039 1.00 88.56 80 LEU A N 1
ATOM 646 C CA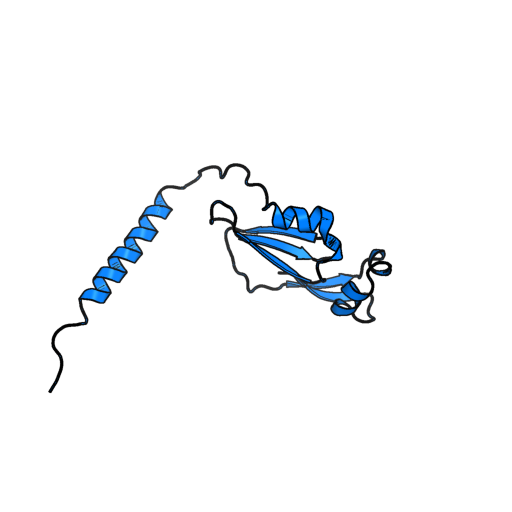 . LEU A 1 80 ? -8.173 1.237 1.404 1.00 88.56 80 LEU A CA 1
ATOM 647 C C . LEU A 1 80 ? -8.815 -0.107 1.737 1.00 88.56 80 LEU A C 1
ATOM 649 O O . LEU A 1 80 ? -9.808 -0.474 1.107 1.00 88.56 80 LEU A O 1
ATOM 653 N N . PHE A 1 81 ? -8.273 -0.792 2.735 1.00 85.69 81 PHE A N 1
ATOM 654 C CA . PHE A 1 81 ? -8.767 -2.065 3.247 1.00 85.69 81 PHE A CA 1
ATOM 655 C C . PHE A 1 81 ? -9.041 -1.947 4.737 1.00 85.69 81 PHE A C 1
ATOM 657 O O . PHE A 1 81 ? -8.358 -1.211 5.443 1.00 85.69 81 PHE A O 1
ATOM 664 N N . ALA A 1 82 ? -10.044 -2.671 5.209 1.00 86.25 82 ALA A N 1
ATOM 665 C CA . ALA A 1 82 ? -10.365 -2.790 6.618 1.00 86.25 82 ALA A CA 1
ATOM 666 C C . ALA A 1 82 ? -10.646 -4.265 6.898 1.00 86.25 82 ALA A C 1
ATOM 668 O O . ALA A 1 82 ? -11.458 -4.867 6.195 1.00 86.25 82 ALA A O 1
ATOM 669 N N . SER A 1 83 ? -9.975 -4.838 7.891 1.00 80.06 83 SER A N 1
ATOM 670 C CA . SER A 1 83 ? -10.199 -6.214 8.319 1.00 80.06 83 SER A CA 1
ATOM 671 C C . SER A 1 83 ? -10.220 -6.306 9.838 1.00 80.06 83 SER A C 1
ATOM 673 O O . SER A 1 83 ? -9.438 -5.650 10.521 1.00 80.06 83 SER A O 1
ATOM 675 N N . THR A 1 84 ? -11.122 -7.129 10.363 1.00 77.88 84 THR A N 1
ATOM 676 C CA . THR A 1 84 ? -11.156 -7.543 11.775 1.00 77.88 84 THR A CA 1
ATOM 677 C C . THR A 1 84 ? -10.356 -8.823 12.015 1.00 77.88 84 THR A C 1
ATOM 679 O O . THR A 1 84 ? -9.987 -9.114 13.145 1.00 77.88 84 THR A O 1
ATOM 682 N N . VAL A 1 85 ? -10.079 -9.593 10.956 1.00 67.38 85 VAL A N 1
ATOM 683 C CA . VAL A 1 85 ? -9.266 -10.814 10.994 1.00 67.38 85 VAL A CA 1
ATOM 684 C C . VAL A 1 85 ? -7.958 -10.506 10.279 1.00 67.38 85 VAL A C 1
ATOM 686 O O . VAL A 1 85 ? -7.940 -10.299 9.064 1.00 67.38 85 VAL A O 1
ATOM 689 N N . ALA A 1 86 ? -6.871 -10.393 11.034 1.00 60.41 86 ALA A N 1
ATOM 690 C CA . ALA A 1 86 ? -5.559 -10.103 10.477 1.00 60.41 86 ALA A CA 1
ATOM 691 C C . ALA A 1 86 ? -4.756 -11.402 10.344 1.00 60.41 86 ALA A C 1
ATOM 693 O O . ALA A 1 86 ? -4.234 -11.914 11.329 1.00 60.41 86 ALA A O 1
ATOM 694 N N . GLU A 1 87 ? -4.599 -11.891 9.113 1.00 63.78 87 GLU A N 1
ATOM 695 C CA . GLU A 1 87 ? -3.458 -12.733 8.740 1.00 63.78 87 GLU A CA 1
ATOM 696 C C . GLU A 1 87 ? -2.488 -11.882 7.903 1.00 63.78 87 GLU A C 1
ATOM 698 O O . GLU A 1 87 ? -2.490 -11.957 6.675 1.00 63.78 87 GLU A O 1
ATOM 703 N N . PRO A 1 88 ? -1.665 -11.026 8.537 1.00 60.31 88 PRO A N 1
ATOM 704 C CA . PRO A 1 88 ? -0.903 -9.975 7.852 1.00 60.31 88 PRO A CA 1
ATOM 705 C C . PRO A 1 88 ? 0.244 -10.493 6.964 1.00 60.31 88 PRO A C 1
ATOM 707 O O . PRO A 1 88 ? 1.015 -9.702 6.428 1.00 60.31 88 PRO A O 1
ATOM 710 N N . ILE A 1 89 ? 0.401 -11.813 6.851 1.00 62.41 89 ILE A N 1
ATOM 711 C CA . ILE A 1 89 ? 1.560 -12.470 6.235 1.00 62.41 89 ILE A CA 1
ATOM 712 C C . ILE A 1 89 ? 1.230 -12.974 4.822 1.00 62.41 89 ILE A C 1
ATOM 714 O O . ILE A 1 89 ? 2.137 -13.261 4.038 1.00 62.41 89 ILE A O 1
ATOM 718 N N . GLN A 1 90 ? -0.051 -13.072 4.456 1.00 70.12 90 GLN A N 1
ATOM 719 C CA . GLN A 1 90 ? -0.424 -13.579 3.141 1.00 70.12 90 GLN A CA 1
ATOM 720 C C . GLN A 1 90 ? -0.235 -12.500 2.073 1.00 70.12 90 GLN A C 1
ATOM 722 O O . GLN A 1 90 ? -0.974 -11.528 2.013 1.00 70.12 90 GLN A O 1
ATOM 727 N N . VA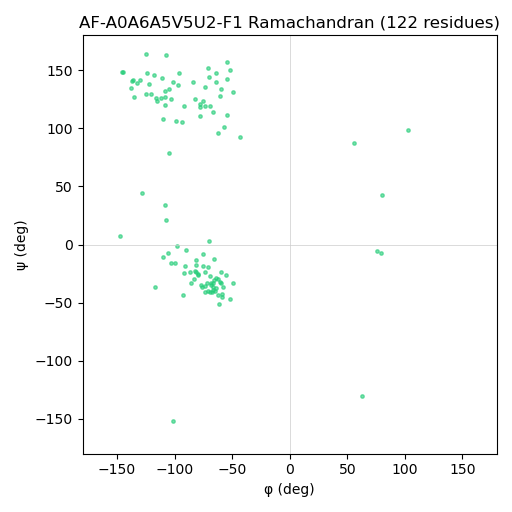L A 1 91 ? 0.754 -12.698 1.201 1.00 75.31 91 VAL A N 1
ATOM 728 C CA . VAL A 1 91 ? 0.952 -11.866 0.012 1.00 75.31 91 VAL A CA 1
ATOM 729 C C . VAL A 1 91 ? 0.570 -12.675 -1.219 1.00 75.31 91 VAL A C 1
ATOM 731 O O . VAL A 1 91 ? 1.181 -13.703 -1.516 1.00 75.31 91 VAL A O 1
ATOM 734 N N . ILE A 1 92 ? -0.413 -12.196 -1.978 1.00 79.00 92 ILE A N 1
ATOM 735 C CA . ILE A 1 92 ? -0.827 -12.822 -3.236 1.00 79.00 92 ILE A CA 1
ATOM 736 C C . ILE A 1 92 ? -0.039 -12.192 -4.383 1.00 79.00 92 ILE A C 1
ATOM 738 O O . ILE A 1 92 ? -0.144 -10.994 -4.655 1.00 79.00 92 ILE A O 1
ATOM 742 N N . MET A 1 93 ? 0.738 -13.008 -5.095 1.00 81.69 93 MET A N 1
ATOM 743 C CA . MET A 1 93 ? 1.475 -12.559 -6.275 1.00 81.69 93 MET A CA 1
ATOM 744 C C . MET A 1 93 ? 0.530 -12.387 -7.461 1.00 81.69 93 MET A C 1
ATOM 746 O O . MET A 1 93 ? -0.154 -13.325 -7.870 1.00 81.69 93 MET A O 1
ATOM 750 N N . LYS A 1 94 ? 0.505 -11.190 -8.052 1.00 83.88 94 LYS A N 1
ATOM 751 C CA . LYS A 1 94 ? -0.322 -10.896 -9.225 1.00 83.88 94 LYS A CA 1
ATOM 752 C C . LYS A 1 94 ? 0.481 -10.178 -10.295 1.00 83.88 94 LYS A C 1
ATOM 754 O O . LYS A 1 94 ? 1.245 -9.257 -10.012 1.00 83.88 94 LYS A O 1
ATOM 759 N N . LEU A 1 95 ? 0.261 -10.562 -11.549 1.00 85.81 95 LEU A N 1
ATOM 760 C CA . LEU A 1 95 ? 0.831 -9.858 -12.690 1.00 85.81 95 LEU A CA 1
ATOM 761 C C . LEU A 1 95 ? 0.167 -8.482 -12.822 1.00 85.81 95 LEU A C 1
ATOM 763 O O . LEU A 1 95 ? -1.052 -8.376 -12.989 1.00 85.81 95 LEU A O 1
ATOM 767 N N . ARG A 1 96 ? 0.958 -7.415 -12.720 1.00 85.00 96 ARG A N 1
ATOM 768 C CA . ARG A 1 96 ? 0.481 -6.033 -12.786 1.00 85.00 96 ARG A CA 1
ATOM 769 C C . ARG A 1 96 ? 1.099 -5.316 -13.969 1.00 85.00 96 ARG A C 1
ATOM 771 O O . ARG A 1 96 ? 2.252 -5.543 -14.309 1.00 85.00 96 ARG A O 1
ATOM 778 N N . ARG A 1 97 ? 0.323 -4.418 -14.573 1.00 84.31 97 ARG A N 1
ATOM 779 C CA . ARG A 1 97 ? 0.766 -3.528 -15.648 1.00 84.31 97 ARG A CA 1
ATOM 780 C C . ARG A 1 97 ? 0.953 -2.119 -15.100 1.00 84.31 97 ARG A C 1
ATOM 782 O O . ARG A 1 97 ? 0.058 -1.600 -14.430 1.00 84.31 97 ARG A O 1
ATOM 789 N N . ARG A 1 98 ? 2.077 -1.494 -15.443 1.00 78.44 98 ARG A N 1
ATOM 790 C CA . ARG A 1 98 ? 2.366 -0.092 -15.141 1.00 78.44 98 ARG A CA 1
ATOM 791 C C . ARG A 1 98 ? 1.321 0.809 -15.806 1.00 78.44 98 ARG A C 1
ATOM 793 O O . ARG A 1 98 ? 1.069 0.712 -17.009 1.00 78.44 98 ARG A O 1
ATOM 800 N N . SER A 1 99 ? 0.707 1.694 -15.024 1.00 75.31 99 SER A N 1
ATOM 801 C CA . SER A 1 99 ? -0.234 2.695 -15.541 1.00 75.31 99 SER A CA 1
ATOM 802 C C . SER A 1 99 ? 0.448 3.681 -16.496 1.00 75.31 99 SER A C 1
ATOM 804 O O . SER A 1 99 ? 1.589 4.067 -16.274 1.00 75.31 99 SER A O 1
ATOM 806 N N . LYS A 1 100 ? -0.270 4.183 -17.512 1.00 70.50 100 LYS A N 1
ATOM 807 C CA . LYS A 1 100 ? 0.218 5.272 -18.386 1.00 70.50 100 LYS A CA 1
ATOM 808 C C . LYS A 1 100 ? 0.473 6.576 -17.612 1.00 70.50 100 LYS A C 1
ATOM 810 O O . LYS A 1 100 ? 1.405 7.305 -17.928 1.00 70.50 100 LYS A O 1
ATOM 815 N N . MET A 1 101 ? -0.277 6.810 -16.529 1.00 63.47 101 MET A N 1
ATOM 816 C CA . MET A 1 101 ? -0.097 7.955 -15.618 1.00 63.47 101 MET A CA 1
ATOM 817 C C . MET A 1 101 ? 1.236 7.904 -14.849 1.00 63.47 101 MET A C 1
ATOM 819 O O . MET A 1 101 ? 1.646 8.897 -14.251 1.00 63.47 101 MET A O 1
ATOM 823 N N . SER A 1 102 ? 1.933 6.760 -14.882 1.00 58.06 102 SER A N 1
ATOM 824 C CA . SER A 1 102 ? 3.294 6.596 -14.365 1.00 58.06 102 SER A CA 1
ATOM 825 C C . SER A 1 102 ? 4.304 7.517 -15.041 1.00 58.06 102 SER A C 1
ATOM 827 O O . SER A 1 102 ? 5.337 7.775 -14.432 1.00 58.06 102 SER A O 1
ATOM 829 N N . GLN A 1 103 ? 4.051 7.996 -16.265 1.00 58.69 103 GLN A N 1
ATOM 830 C CA . GLN A 1 103 ? 4.998 8.866 -16.970 1.00 58.69 103 GLN A CA 1
ATOM 831 C C . GLN A 1 103 ? 5.289 10.155 -16.186 1.00 58.69 103 GLN A C 1
ATOM 833 O O . GLN A 1 103 ? 6.431 10.599 -16.159 1.00 58.69 103 GLN A O 1
ATOM 838 N N . ASN A 1 104 ? 4.299 10.675 -15.450 1.00 64.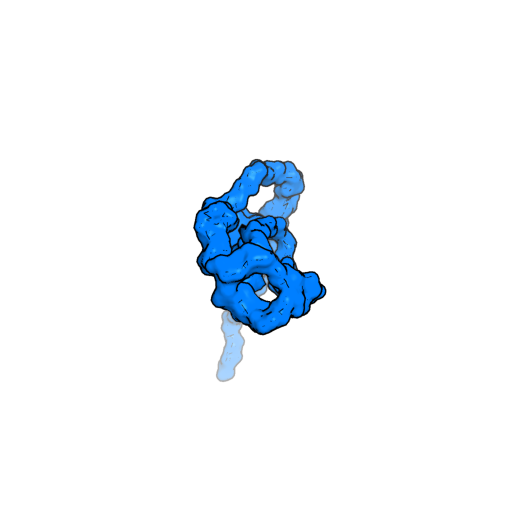75 104 ASN A N 1
ATOM 839 C CA . ASN A 1 104 ? 4.444 11.888 -14.636 1.00 64.75 104 ASN A CA 1
ATOM 840 C C . ASN A 1 104 ? 5.114 11.635 -13.273 1.00 64.75 104 ASN A C 1
ATOM 842 O O . ASN A 1 104 ? 5.575 12.573 -12.637 1.00 64.75 104 ASN A O 1
ATOM 846 N N . ASN A 1 105 ? 5.162 10.378 -12.819 1.00 67.25 105 ASN A N 1
ATOM 847 C CA . ASN A 1 105 ? 5.717 9.959 -11.527 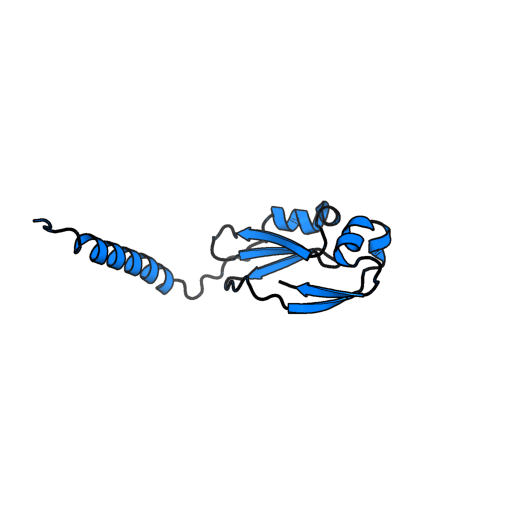1.00 67.25 105 ASN A CA 1
ATOM 848 C C . ASN A 1 105 ? 6.723 8.816 -11.729 1.00 67.25 105 ASN A C 1
ATOM 850 O O . ASN A 1 105 ? 6.678 7.805 -11.024 1.00 67.25 105 ASN A O 1
ATOM 854 N N . LYS A 1 106 ? 7.592 8.951 -12.738 1.00 68.81 106 LYS A N 1
ATOM 855 C CA . LYS A 1 106 ? 8.428 7.856 -13.246 1.00 68.81 106 LYS A CA 1
ATOM 856 C C . LYS A 1 106 ? 9.215 7.155 -12.133 1.00 68.81 106 LYS A C 1
ATOM 858 O O . LYS A 1 106 ? 9.105 5.940 -12.025 1.00 68.81 106 LYS A O 1
ATOM 863 N N . GLY A 1 107 ? 9.861 7.907 -11.238 1.00 72.06 107 GLY A N 1
ATOM 864 C CA . GLY A 1 107 ? 10.684 7.344 -10.157 1.00 72.06 107 GLY A CA 1
ATOM 865 C C . GLY A 1 107 ? 9.944 6.384 -9.214 1.00 72.06 107 GLY A C 1
ATOM 866 O O . GLY A 1 107 ? 10.491 5.354 -8.830 1.00 72.06 107 GLY A O 1
ATOM 867 N N . ILE A 1 108 ? 8.670 6.653 -8.907 1.00 74.50 108 ILE A N 1
ATOM 868 C CA . ILE A 1 108 ? 7.878 5.830 -7.974 1.00 74.50 108 ILE A CA 1
ATOM 869 C C . ILE A 1 108 ? 7.568 4.453 -8.572 1.00 74.50 108 ILE A C 1
ATOM 871 O O . ILE A 1 108 ? 7.619 3.429 -7.894 1.00 74.50 108 ILE A O 1
ATOM 875 N N . PHE A 1 109 ? 7.246 4.424 -9.864 1.00 74.44 109 PHE A N 1
ATOM 876 C CA . PHE A 1 109 ? 6.926 3.187 -10.574 1.00 74.44 109 PHE A CA 1
ATOM 877 C C . PHE A 1 109 ? 8.176 2.493 -11.121 1.00 74.44 109 PHE A C 1
ATOM 879 O O . PHE A 1 109 ? 8.142 1.290 -11.368 1.00 74.44 109 PHE A O 1
ATOM 886 N N . GLU A 1 110 ? 9.271 3.218 -11.339 1.00 77.75 110 GLU A N 1
ATOM 887 C CA . GLU A 1 110 ? 10.566 2.677 -11.760 1.00 77.75 110 GLU A CA 1
ATOM 888 C C . GLU A 1 110 ? 11.181 1.814 -10.664 1.00 77.75 110 GLU A C 1
ATOM 890 O O . GLU A 1 110 ? 11.628 0.711 -10.955 1.00 77.75 110 GLU A O 1
ATOM 895 N N . LYS A 1 111 ? 11.054 2.205 -9.393 1.00 81.38 111 LYS A N 1
ATOM 896 C CA . LYS A 1 111 ? 11.481 1.363 -8.266 1.00 81.38 111 LYS A CA 1
ATOM 897 C C . LYS A 1 111 ? 10.760 0.007 -8.232 1.00 81.38 111 LYS A C 1
ATOM 899 O O . LYS A 1 111 ? 11.388 -1.030 -8.036 1.00 81.38 111 LYS A O 1
ATOM 904 N N . ALA A 1 112 ? 9.446 -0.000 -8.472 1.00 78.75 112 ALA A N 1
ATOM 905 C CA . ALA A 1 112 ? 8.644 -1.220 -8.392 1.00 78.75 112 ALA A CA 1
ATOM 906 C C . ALA A 1 112 ? 8.615 -2.054 -9.677 1.00 78.75 112 ALA A C 1
ATOM 908 O O . ALA A 1 112 ? 8.565 -3.272 -9.588 1.00 78.75 112 ALA A O 1
ATOM 909 N N . PHE A 1 113 ? 8.670 -1.456 -10.867 1.00 80.75 113 PHE A N 1
ATOM 910 C CA . PHE A 1 113 ? 8.582 -2.178 -12.149 1.00 80.75 113 PHE A CA 1
ATOM 911 C C . PHE A 1 113 ? 9.906 -2.208 -12.937 1.00 80.75 113 PHE A C 1
ATOM 913 O O . PHE A 1 113 ? 10.013 -2.939 -13.916 1.00 80.75 113 PHE A O 1
ATOM 920 N N . GLY A 1 114 ? 10.919 -1.430 -12.548 1.00 81.56 114 GLY A N 1
ATOM 921 C CA . GLY A 1 114 ? 12.170 -1.295 -13.298 1.00 81.56 114 GLY A CA 1
ATOM 922 C C . GLY A 1 114 ? 11.946 -0.683 -14.682 1.00 81.56 114 GLY A C 1
ATOM 923 O O . GLY A 1 114 ? 11.238 0.317 -14.828 1.00 81.56 114 GLY A O 1
ATOM 924 N N . ASN A 1 115 ? 12.501 -1.317 -15.711 1.00 81.56 115 ASN A N 1
ATOM 925 C CA . ASN A 1 115 ? 12.251 -0.951 -17.109 1.00 81.56 115 ASN A CA 1
ATOM 926 C C . ASN A 1 115 ? 11.064 -1.701 -17.726 1.00 81.56 115 ASN A C 1
ATOM 928 O O . ASN A 1 115 ? 10.671 -1.405 -18.855 1.00 81.56 115 ASN A O 1
ATOM 932 N N . GLU A 1 116 ? 10.465 -2.646 -17.001 1.00 82.56 116 GLU A N 1
ATOM 933 C CA . GLU A 1 116 ? 9.415 -3.491 -17.550 1.00 82.56 116 GLU A CA 1
ATOM 934 C C . GLU A 1 116 ? 8.038 -2.814 -17.470 1.00 82.56 116 GLU A C 1
ATOM 936 O O . GLU A 1 116 ? 7.690 -2.166 -16.476 1.00 82.56 116 GLU A O 1
ATOM 941 N N . PRO A 1 117 ? 7.198 -2.957 -18.509 1.00 80.00 117 PRO A N 1
ATOM 942 C CA . PRO A 1 117 ? 5.832 -2.441 -18.482 1.00 80.00 117 PRO A CA 1
ATOM 943 C C . PRO A 1 117 ? 4.897 -3.298 -17.616 1.00 80.00 117 PRO A C 1
ATOM 945 O O . PRO A 1 1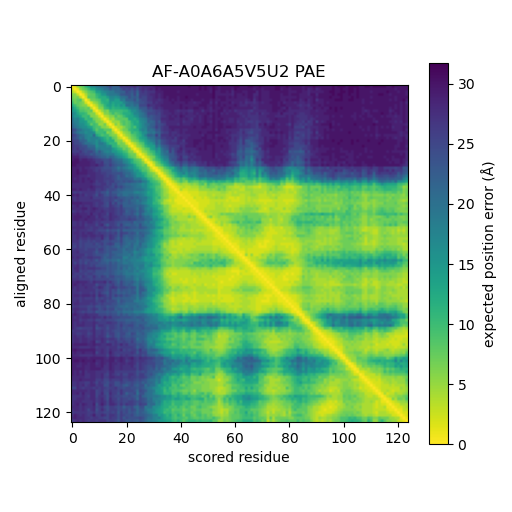17 ? 3.815 -2.838 -17.239 1.00 80.00 117 PRO A O 1
ATOM 948 N N . VAL A 1 118 ? 5.278 -4.543 -17.330 1.00 84.88 118 VAL A N 1
ATOM 949 C CA . VAL A 1 118 ? 4.493 -5.530 -16.591 1.00 84.88 118 VAL A CA 1
ATOM 950 C C . VAL A 1 118 ? 5.429 -6.255 -15.633 1.00 84.88 118 VAL A C 1
ATOM 952 O O . VAL A 1 118 ? 6.507 -6.649 -16.051 1.00 84.88 118 VAL A O 1
ATOM 955 N N . ARG A 1 119 ? 5.027 -6.438 -14.372 1.00 84.44 119 ARG A N 1
ATOM 956 C CA . ARG A 1 119 ? 5.817 -7.170 -13.373 1.00 84.44 119 ARG A CA 1
ATOM 957 C C . ARG A 1 119 ? 4.911 -7.956 -12.430 1.00 84.44 119 ARG A C 1
ATOM 959 O O . ARG A 1 119 ? 3.782 -7.541 -12.156 1.00 84.44 119 ARG A O 1
ATOM 966 N N . LEU A 1 120 ? 5.399 -9.095 -11.944 1.00 85.00 120 LEU A N 1
ATOM 967 C CA . LEU A 1 120 ? 4.757 -9.841 -10.864 1.00 85.00 120 LEU A CA 1
ATOM 968 C C . LEU A 1 120 ? 4.980 -9.088 -9.546 1.00 85.00 120 LEU A C 1
ATOM 970 O O . LEU A 1 120 ? 6.124 -8.861 -9.158 1.00 85.00 120 LEU A O 1
ATOM 974 N N . LEU A 1 121 ? 3.900 -8.659 -8.894 1.00 83.69 121 LEU A N 1
ATOM 975 C CA . LEU A 1 121 ? 3.959 -7.851 -7.676 1.00 83.69 121 LEU A CA 1
ATOM 976 C C . LEU A 1 121 ? 3.066 -8.457 -6.597 1.00 83.69 121 LEU A C 1
ATOM 978 O O . LEU A 1 121 ? 1.974 -8.952 -6.887 1.00 83.69 121 LEU A O 1
ATOM 982 N N . GLY A 1 122 ? 3.551 -8.402 -5.359 1.00 80.19 122 GLY A N 1
ATOM 983 C CA . GLY A 1 122 ? 2.817 -8.853 -4.187 1.00 80.19 122 GLY A CA 1
ATOM 984 C C . GLY A 1 122 ? 1.697 -7.887 -3.814 1.00 80.19 122 GLY A C 1
ATOM 985 O O . GLY A 1 122 ? 1.893 -6.669 -3.817 1.00 80.19 122 GLY A O 1
ATOM 986 N N . ILE A 1 123 ? 0.528 -8.441 -3.510 1.00 78.00 123 ILE A N 1
ATOM 987 C CA . ILE A 1 123 ? -0.619 -7.729 -2.951 1.00 78.00 123 ILE A CA 1
ATOM 988 C C . ILE A 1 123 ? -0.811 -8.235 -1.519 1.00 78.00 123 ILE A C 1
ATOM 990 O O . ILE A 1 123 ? -0.881 -9.455 -1.355 1.00 78.00 123 ILE A O 1
ATOM 994 N N . PRO A 1 124 ? -0.856 -7.339 -0.525 1.00 71.75 124 PRO A N 1
ATOM 995 C CA . PRO A 1 124 ? -1.164 -7.694 0.858 1.00 71.75 124 PRO A CA 1
ATOM 996 C C . PRO A 1 124 ? -2.638 -8.045 1.084 1.00 71.75 124 PRO A C 1
ATOM 998 O O . PRO A 1 124 ? -3.475 -7.740 0.200 1.00 71.75 124 PRO A O 1
#

Organism: NCBI:txid1447943

Mean predicted aligned error: 15.03 Å